Protein AF-A0A436GLD8-F1 (afdb_monomer)

Solvent-accessible surface area (backbone atoms only — not comparable to full-atom values): 5108 Å² total; per-residue (Å²): 116,66,68,62,52,54,41,43,77,73,74,44,90,83,87,86,88,75,96,65,57,84,80,49,54,86,74,52,78,63,44,73,40,69,51,95,94,36,80,79,43,71,76,43,44,56,90,81,52,52,72,71,56,54,47,30,66,61,73,67,54,51,80,64,57,51,51,50,43,65,72,64,72,56,80,89,125

pLDDT: mean 79.69, std 10.84, range [39.06, 92.06]

Structure (mmCIF, N/CA/C/O backbone):
data_AF-A0A436GLD8-F1
#
_entry.id   AF-A0A436GLD8-F1
#
loop_
_atom_site.group_PDB
_atom_site.id
_atom_site.type_symbol
_atom_site.label_atom_id
_atom_site.label_alt_id
_atom_site.label_comp_id
_atom_site.label_asym_id
_atom_site.label_entity_id
_atom_site.label_seq_id
_atom_site.pdbx_PDB_ins_code
_atom_site.Cartn_x
_atom_site.Cartn_y
_atom_site.Cartn_z
_atom_site.occupancy
_atom_site.B_iso_or_equiv
_atom_site.auth_seq_id
_atom_site.auth_comp_id
_atom_site.auth_asym_id
_atom_site.auth_atom_id
_atom_site.pdbx_PDB_model_num
ATOM 1 N N . LEU A 1 1 ? -6.813 12.859 4.273 1.00 66.12 1 LEU A N 1
ATOM 2 C CA . LEU A 1 1 ? -7.763 11.770 3.920 1.00 66.12 1 LEU A CA 1
ATOM 3 C C . LEU A 1 1 ? -8.821 11.524 5.015 1.00 66.12 1 LEU A C 1
ATOM 5 O O . LEU A 1 1 ? -9.211 10.386 5.243 1.00 66.12 1 LEU A O 1
ATOM 9 N N . SER A 1 2 ? -9.314 12.562 5.704 1.00 67.19 2 SER A N 1
ATOM 10 C CA . SER A 1 2 ? -10.348 12.413 6.749 1.00 67.19 2 SER A CA 1
ATOM 11 C C . SER A 1 2 ? -11.664 11.871 6.188 1.00 67.19 2 SER A C 1
ATOM 13 O O . SER A 1 2 ? -12.230 10.957 6.767 1.00 67.19 2 SER A O 1
ATOM 15 N N . PHE A 1 3 ? -12.073 12.345 5.009 1.00 75.19 3 PHE A N 1
ATOM 16 C CA . PHE A 1 3 ? -13.288 11.902 4.317 1.00 75.19 3 PHE A CA 1
ATOM 17 C C . PHE A 1 3 ? -13.352 10.380 4.102 1.00 75.19 3 PHE A C 1
ATOM 19 O O . PHE A 1 3 ? -14.371 9.756 4.366 1.00 75.19 3 PHE A O 1
ATOM 26 N N . VAL A 1 4 ? -12.240 9.772 3.683 1.00 76.12 4 VAL A N 1
ATOM 27 C CA . VAL A 1 4 ? -12.148 8.328 3.400 1.00 76.12 4 VAL A CA 1
ATOM 28 C C . VAL A 1 4 ? -12.314 7.495 4.659 1.00 76.12 4 VAL A C 1
ATOM 30 O O . VAL A 1 4 ? -13.013 6.486 4.647 1.00 76.12 4 VAL A O 1
ATOM 33 N N . ARG A 1 5 ? -11.677 7.942 5.746 1.00 74.81 5 ARG A N 1
ATOM 34 C CA . ARG A 1 5 ? -11.804 7.309 7.058 1.00 74.81 5 ARG A CA 1
ATOM 35 C C . ARG A 1 5 ? -13.234 7.426 7.575 1.00 74.81 5 ARG A C 1
ATOM 37 O O . ARG A 1 5 ? -13.824 6.411 7.899 1.00 74.81 5 ARG A O 1
ATOM 44 N N . SER A 1 6 ? -13.837 8.612 7.519 1.00 79.50 6 SER A N 1
ATOM 45 C CA . SER A 1 6 ? -15.231 8.803 7.941 1.00 79.50 6 SER A CA 1
ATOM 46 C C . SER A 1 6 ? -16.236 7.995 7.105 1.00 79.50 6 SER A C 1
ATOM 48 O O . SER A 1 6 ? -17.209 7.469 7.643 1.00 79.50 6 SER A O 1
ATOM 50 N N . ALA A 1 7 ? -16.010 7.853 5.795 1.00 80.38 7 ALA A N 1
ATOM 51 C CA . ALA A 1 7 ? -16.841 7.010 4.934 1.00 80.38 7 ALA A CA 1
ATOM 52 C C . ALA A 1 7 ? -16.723 5.521 5.311 1.00 80.38 7 ALA A C 1
ATOM 54 O O . ALA A 1 7 ? -17.737 4.839 5.441 1.00 80.38 7 ALA A O 1
ATOM 55 N N . ARG A 1 8 ? -15.505 5.036 5.584 1.00 79.81 8 ARG A N 1
ATOM 56 C CA . ARG A 1 8 ? -15.293 3.685 6.122 1.00 79.81 8 ARG A CA 1
ATOM 57 C C . ARG A 1 8 ? -15.981 3.491 7.472 1.00 79.81 8 ARG A C 1
ATOM 59 O O . ARG A 1 8 ? -16.701 2.514 7.643 1.00 79.81 8 ARG A O 1
ATOM 66 N N . ASP A 1 9 ? -15.768 4.406 8.415 1.00 81.75 9 ASP A N 1
ATOM 67 C CA . ASP A 1 9 ? -16.282 4.300 9.787 1.00 81.75 9 ASP A CA 1
ATOM 68 C C . ASP A 1 9 ? -17.822 4.341 9.830 1.00 81.75 9 ASP A C 1
ATOM 70 O O . ASP A 1 9 ? -18.437 3.821 10.757 1.00 81.75 9 ASP A O 1
ATOM 74 N N . SER A 1 10 ? -18.458 4.905 8.796 1.00 86.62 10 SER A N 1
ATOM 75 C CA . SER A 1 10 ? -19.915 4.886 8.588 1.00 86.62 10 SER A CA 1
ATOM 76 C C . SER A 1 10 ? -20.426 3.664 7.808 1.00 86.62 10 SER A C 1
A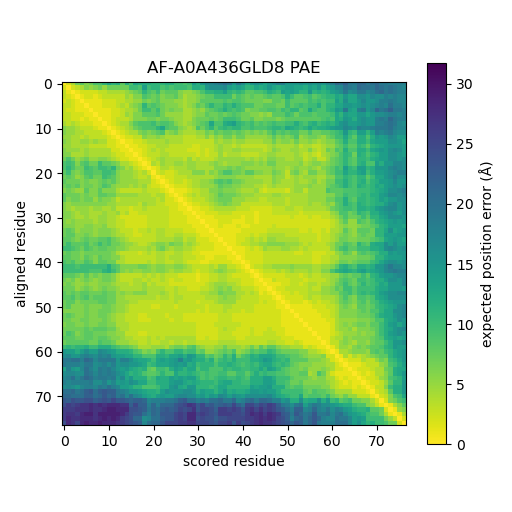TOM 78 O O . SER A 1 10 ? -21.594 3.630 7.426 1.00 86.62 10 SER A O 1
ATOM 80 N N . GLY A 1 11 ? -19.578 2.658 7.570 1.00 86.50 11 GLY A N 1
ATOM 81 C CA . GLY A 1 11 ? -19.952 1.386 6.943 1.00 86.50 11 GLY A CA 1
ATOM 82 C C . GLY A 1 11 ? -19.912 1.374 5.413 1.00 86.50 11 GLY A C 1
ATOM 83 O O . GLY A 1 11 ? -20.361 0.403 4.804 1.00 86.50 11 GLY A O 1
ATOM 84 N N . HIS A 1 12 ? -19.373 2.414 4.770 1.00 85.50 12 HIS A N 1
ATOM 85 C CA . HIS A 1 12 ? -19.260 2.461 3.314 1.00 85.50 12 HIS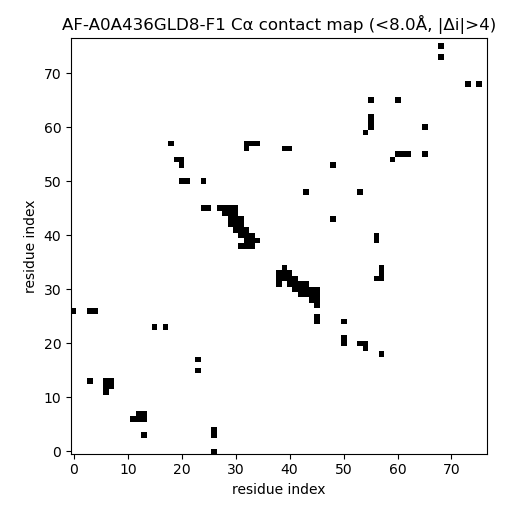 A CA 1
ATOM 86 C C . HIS A 1 12 ? -17.944 1.847 2.834 1.00 85.50 12 HIS A C 1
ATOM 88 O O . HIS A 1 12 ? -16.869 2.096 3.382 1.00 85.50 12 HIS A O 1
ATOM 94 N N . SER A 1 13 ? -18.017 1.076 1.748 1.00 84.56 13 SER A N 1
ATOM 95 C CA . SER A 1 13 ? -16.824 0.631 1.025 1.00 84.56 13 SER A CA 1
ATOM 96 C C . SER A 1 13 ? -16.303 1.746 0.120 1.00 84.56 13 SER A C 1
ATOM 98 O O . SER A 1 13 ? -17.058 2.327 -0.658 1.00 84.56 13 SER A O 1
ATOM 100 N N . CYS A 1 14 ? -15.000 2.017 0.194 1.00 83.38 14 CYS A N 1
ATOM 101 C CA . CYS A 1 14 ? -14.326 3.040 -0.603 1.00 83.38 14 CYS A CA 1
ATOM 102 C C . CYS A 1 14 ? -13.287 2.391 -1.519 1.00 83.38 14 CYS A C 1
ATOM 104 O O . CYS A 1 14 ? -12.425 1.652 -1.045 1.00 83.38 14 CYS A O 1
ATOM 106 N N . ILE A 1 15 ? -13.323 2.713 -2.814 1.00 85.12 15 ILE A N 1
ATOM 107 C CA . ILE A 1 15 ? -12.307 2.282 -3.783 1.00 85.12 15 ILE A CA 1
ATOM 108 C C . ILE A 1 15 ? -11.474 3.497 -4.184 1.00 85.12 15 ILE A C 1
ATOM 110 O O . ILE A 1 15 ? -12.009 4.496 -4.662 1.00 85.12 15 ILE A O 1
ATOM 114 N N . PHE A 1 16 ? -10.159 3.399 -3.991 1.00 84.00 16 PHE A N 1
ATOM 115 C CA . PHE A 1 16 ? -9.192 4.415 -4.398 1.00 84.00 16 PHE A CA 1
ATOM 116 C C . PHE A 1 16 ? -8.425 3.948 -5.628 1.00 84.00 16 PHE A C 1
ATOM 118 O O . PHE A 1 16 ? -7.830 2.874 -5.616 1.00 84.00 16 PHE A O 1
ATOM 125 N N . ILE A 1 17 ? -8.419 4.774 -6.673 1.00 84.75 17 ILE A N 1
ATOM 126 C CA . ILE A 1 17 ? -7.666 4.528 -7.903 1.00 84.75 17 ILE A CA 1
ATOM 127 C C . ILE A 1 17 ? -6.601 5.616 -8.004 1.00 84.75 17 ILE A C 1
ATOM 129 O O . ILE A 1 17 ? -6.921 6.794 -8.152 1.00 84.75 17 ILE A O 1
ATOM 133 N N . ALA A 1 18 ? -5.336 5.227 -7.891 1.00 82.81 18 ALA A N 1
ATOM 134 C CA . ALA A 1 18 ? -4.200 6.132 -7.983 1.00 82.81 18 ALA A CA 1
ATOM 135 C C . ALA A 1 18 ? -3.002 5.414 -8.609 1.00 82.81 18 ALA A C 1
ATOM 137 O O . ALA A 1 18 ? -2.849 4.204 -8.465 1.00 82.81 18 ALA A O 1
ATOM 138 N N . HIS A 1 19 ? -2.141 6.181 -9.276 1.00 79.44 19 HIS A N 1
ATOM 139 C CA . HIS A 1 19 ? -0.850 5.709 -9.785 1.00 79.44 19 HIS A CA 1
ATOM 140 C C . HIS A 1 19 ? 0.306 5.992 -8.807 1.00 79.44 19 HIS A C 1
ATOM 142 O O . HIS A 1 19 ? 1.407 5.493 -9.003 1.00 79.44 19 HIS A O 1
ATOM 148 N N . ASN A 1 20 ? 0.057 6.780 -7.754 1.00 77.25 20 ASN A N 1
ATOM 149 C CA . ASN A 1 20 ? 1.011 7.100 -6.696 1.00 77.25 20 ASN A CA 1
ATOM 150 C C . ASN A 1 20 ? 0.469 6.589 -5.356 1.00 77.25 20 ASN A C 1
ATOM 152 O O . ASN A 1 20 ? -0.610 6.997 -4.912 1.00 77.25 20 ASN A O 1
ATOM 156 N N . ILE A 1 21 ? 1.220 5.689 -4.722 1.00 80.31 21 ILE A N 1
ATOM 157 C CA . ILE A 1 21 ? 0.775 5.002 -3.513 1.00 80.31 21 ILE A CA 1
ATOM 158 C C . ILE A 1 21 ? 1.066 5.805 -2.231 1.00 80.31 21 ILE A C 1
ATOM 160 O O . ILE A 1 21 ? 0.387 5.586 -1.233 1.00 80.31 21 ILE A O 1
ATOM 164 N N . HIS A 1 22 ? 1.990 6.778 -2.240 1.00 80.00 22 HIS A N 1
ATOM 165 C CA . HIS A 1 22 ? 2.479 7.469 -1.034 1.00 80.00 22 HIS A CA 1
ATOM 166 C C . HIS A 1 22 ? 1.367 8.039 -0.149 1.00 80.00 22 HIS A C 1
ATOM 168 O O . HIS A 1 22 ? 1.424 7.932 1.075 1.00 80.00 22 HIS A O 1
ATOM 174 N N . HIS A 1 23 ? 0.339 8.637 -0.754 1.00 73.12 23 HIS A N 1
ATOM 175 C CA . HIS A 1 23 ? -0.75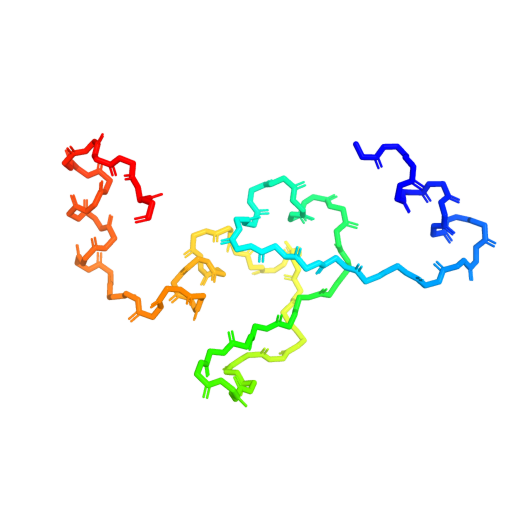2 9.250 0.005 1.00 73.12 23 HIS A CA 1
ATOM 176 C C . HIS A 1 23 ? -1.812 8.235 0.435 1.00 73.12 23 HIS A C 1
ATOM 178 O O . HIS A 1 23 ? -2.404 8.388 1.499 1.00 73.12 23 HIS A O 1
ATOM 184 N N . VAL A 1 24 ? -2.059 7.197 -0.365 1.00 78.56 24 VAL A N 1
ATOM 185 C CA . VAL A 1 24 ? -3.129 6.220 -0.107 1.00 78.56 24 VAL A CA 1
ATOM 186 C C . VAL A 1 24 ? -2.674 5.062 0.780 1.00 78.56 24 VAL A C 1
ATOM 188 O O . VAL A 1 24 ? -3.497 4.475 1.475 1.00 78.56 24 VAL A O 1
ATOM 191 N N . PHE A 1 25 ? -1.371 4.781 0.839 1.00 82.25 25 PHE A N 1
ATOM 192 C CA . PHE A 1 25 ? -0.805 3.654 1.583 1.00 82.25 25 PHE A CA 1
ATOM 193 C C . PHE A 1 25 ? -1.214 3.644 3.064 1.00 82.25 25 PHE A C 1
ATOM 195 O O . PHE A 1 25 ? -1.482 2.593 3.632 1.00 82.25 25 PHE A O 1
ATOM 202 N N . GLN A 1 26 ? -1.333 4.823 3.683 1.00 79.38 26 GLN A N 1
ATOM 203 C CA . GLN A 1 26 ? -1.678 4.961 5.104 1.00 79.38 26 GLN A CA 1
ATOM 204 C C . GLN A 1 26 ? -3.180 4.865 5.417 1.00 79.38 26 GLN A C 1
ATOM 206 O O . GLN A 1 26 ? -3.567 4.923 6.585 1.00 79.38 26 GLN A O 1
ATOM 211 N N . VAL A 1 27 ? -4.045 4.811 4.403 1.00 78.94 27 VAL A N 1
ATOM 212 C CA . VAL A 1 27 ? -5.505 4.761 4.590 1.00 78.94 27 VAL A CA 1
ATOM 213 C C . VAL A 1 27 ? -6.146 3.494 4.079 1.00 78.94 27 VAL A C 1
ATOM 215 O O . VAL A 1 27 ? -7.255 3.209 4.505 1.00 78.94 27 VAL A O 1
ATOM 218 N N . VAL A 1 28 ? -5.516 2.750 3.181 1.00 83.25 28 VAL A N 1
ATOM 219 C CA . VAL A 1 28 ? -6.108 1.542 2.597 1.00 83.25 28 VAL A CA 1
ATOM 220 C C . VAL A 1 28 ? -5.929 0.331 3.515 1.00 83.25 28 VAL A C 1
ATOM 222 O O . VAL A 1 28 ? -4.978 0.273 4.286 1.00 83.25 28 VAL A O 1
ATOM 225 N N . ASP A 1 29 ? -6.852 -0.631 3.441 1.00 85.38 29 ASP A N 1
ATOM 226 C CA . ASP A 1 29 ? -6.730 -1.919 4.155 1.00 85.38 29 ASP A CA 1
ATOM 227 C C . ASP A 1 29 ? -6.172 -3.026 3.262 1.00 85.38 29 ASP A C 1
ATOM 229 O O . ASP A 1 29 ? -5.602 -3.994 3.750 1.00 85.38 29 ASP A O 1
ATOM 233 N N . ARG A 1 30 ? -6.371 -2.883 1.950 1.00 88.19 30 ARG A N 1
ATOM 234 C CA . ARG A 1 30 ? -6.018 -3.859 0.927 1.00 88.19 30 ARG A CA 1
ATOM 235 C C . ARG A 1 30 ? -5.613 -3.119 -0.334 1.00 88.19 30 ARG A C 1
ATOM 237 O O . ARG A 1 30 ? -6.288 -2.166 -0.731 1.00 88.19 30 ARG A O 1
ATOM 244 N N . ILE A 1 31 ? -4.543 -3.572 -0.974 1.00 90.50 31 ILE A N 1
ATOM 245 C CA . ILE A 1 31 ? -4.077 -3.029 -2.249 1.00 90.50 31 ILE A CA 1
ATOM 246 C C . ILE A 1 31 ? -4.182 -4.118 -3.321 1.00 90.50 31 ILE A C 1
ATOM 248 O O . ILE A 1 31 ? -3.793 -5.266 -3.115 1.00 90.50 31 ILE A O 1
ATOM 252 N N . VAL A 1 32 ? -4.715 -3.736 -4.481 1.00 91.00 32 VAL A N 1
ATOM 253 C CA . VAL A 1 32 ? -4.728 -4.548 -5.701 1.00 91.00 32 VAL A CA 1
ATOM 254 C C . VAL A 1 32 ? -3.997 -3.754 -6.771 1.00 91.00 32 VAL A C 1
ATOM 256 O O . VAL A 1 32 ? -4.309 -2.583 -6.991 1.00 91.00 32 VAL A O 1
ATOM 259 N N . VAL A 1 33 ? -3.027 -4.379 -7.433 1.00 90.12 33 VAL A N 1
ATOM 260 C CA . VAL A 1 33 ? -2.239 -3.734 -8.482 1.00 90.12 33 VAL A CA 1
ATOM 261 C C . VAL A 1 33 ? -2.608 -4.324 -9.831 1.00 90.12 33 VAL A C 1
ATOM 263 O O . VAL A 1 33 ? -2.514 -5.532 -10.061 1.00 90.12 33 VAL A O 1
ATOM 266 N N . MET A 1 34 ? -3.002 -3.443 -10.747 1.00 90.25 34 MET A N 1
ATOM 267 C CA . MET A 1 34 ? -3.273 -3.780 -12.137 1.00 90.25 34 MET A CA 1
ATOM 268 C C . MET A 1 34 ? -2.207 -3.178 -13.047 1.00 90.25 34 MET A C 1
ATOM 270 O O . MET A 1 34 ? -1.893 -1.995 -12.950 1.00 90.25 34 MET A O 1
ATOM 274 N N . ARG A 1 35 ? -1.693 -3.978 -13.982 1.00 86.81 35 ARG A N 1
ATOM 275 C CA . ARG A 1 35 ? -0.729 -3.547 -14.997 1.00 86.8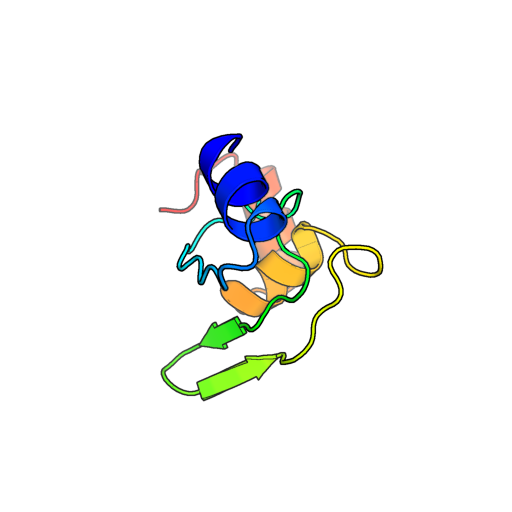1 35 ARG A CA 1
ATOM 276 C C . ARG A 1 35 ? -1.082 -4.166 -16.342 1.00 86.81 35 ARG A C 1
ATOM 278 O O . ARG A 1 35 ? -1.299 -5.371 -16.446 1.00 86.81 35 ARG A O 1
ATOM 285 N N . ARG A 1 36 ? -1.139 -3.333 -17.390 1.00 88.50 36 ARG A N 1
ATOM 286 C CA . ARG A 1 36 ? -1.490 -3.746 -18.768 1.00 88.50 36 ARG A CA 1
ATOM 287 C C . ARG A 1 36 ? -2.800 -4.555 -18.840 1.00 88.50 36 ARG A C 1
ATOM 289 O O . ARG A 1 36 ? -2.868 -5.580 -19.510 1.00 88.50 36 ARG A O 1
ATOM 296 N N . GLY A 1 37 ? -3.823 -4.109 -18.108 1.00 89.88 37 GLY A N 1
ATOM 297 C CA . GLY A 1 37 ? -5.144 -4.749 -18.081 1.00 89.88 37 GLY A CA 1
ATOM 298 C C . GLY A 1 37 ? -5.214 -6.070 -17.308 1.00 89.88 37 GLY A C 1
ATOM 299 O O . GLY A 1 37 ? -6.236 -6.744 -17.365 1.00 89.88 37 GLY A O 1
ATOM 300 N N . LYS A 1 38 ? -4.154 -6.453 -16.587 1.00 89.88 38 LYS A N 1
ATOM 301 C CA . LYS A 1 38 ? -4.109 -7.674 -15.772 1.00 89.88 38 LYS A CA 1
ATOM 302 C C . LYS A 1 38 ? -3.850 -7.335 -14.312 1.00 89.88 38 LYS A C 1
ATOM 304 O O . LYS A 1 38 ? -3.089 -6.415 -14.025 1.00 89.88 38 LYS A O 1
ATOM 309 N N . VAL A 1 39 ? -4.454 -8.092 -13.401 1.00 92.06 39 VAL A N 1
ATOM 310 C CA . VAL A 1 39 ? -4.090 -8.060 -11.979 1.00 92.06 39 VAL A CA 1
ATOM 311 C C . VAL A 1 39 ? -2.730 -8.739 -11.843 1.00 92.06 39 VAL A C 1
ATOM 313 O O . VAL A 1 39 ? -2.577 -9.889 -12.244 1.00 92.06 39 VAL A O 1
ATOM 316 N N . VAL A 1 40 ? -1.735 -7.997 -11.361 1.00 90.69 40 VAL A N 1
ATOM 317 C CA . VAL A 1 40 ? -0.358 -8.494 -11.173 1.00 90.69 40 VAL A CA 1
ATOM 318 C C . VAL A 1 40 ? -0.028 -8.755 -9.711 1.00 90.69 40 VAL A C 1
ATOM 320 O O . VAL A 1 40 ? 0.886 -9.521 -9.428 1.00 90.69 40 VAL A O 1
ATOM 323 N N . ALA A 1 41 ? -0.779 -8.142 -8.800 1.00 88.50 41 ALA A N 1
ATOM 324 C CA . ALA A 1 41 ? -0.770 -8.480 -7.391 1.00 88.50 41 ALA A CA 1
ATOM 325 C C . ALA A 1 41 ? -2.159 -8.240 -6.810 1.00 88.50 41 ALA A C 1
ATOM 327 O O . ALA A 1 41 ? -2.783 -7.203 -7.061 1.00 88.50 41 ALA A O 1
ATOM 328 N N . ASP A 1 42 ? -2.626 -9.198 -6.028 1.00 88.06 42 ASP A N 1
ATOM 329 C CA . ASP A 1 42 ? -3.854 -9.117 -5.266 1.00 88.06 42 ASP A CA 1
ATOM 330 C C . ASP A 1 42 ? -3.557 -9.277 -3.774 1.00 88.06 42 ASP A C 1
ATOM 332 O O . ASP A 1 42 ? -2.578 -9.902 -3.380 1.00 88.06 42 ASP A O 1
ATOM 336 N N . ASP A 1 43 ? -4.403 -8.662 -2.949 1.00 85.94 43 ASP A N 1
ATOM 337 C CA . ASP A 1 43 ? -4.372 -8.823 -1.492 1.00 85.94 43 ASP A CA 1
ATOM 338 C C . ASP A 1 43 ? -3.075 -8.385 -0.789 1.00 85.94 43 ASP A C 1
ATOM 340 O O . ASP A 1 43 ? -2.666 -8.946 0.225 1.00 85.94 43 ASP A O 1
ATOM 344 N N . ILE A 1 44 ? -2.437 -7.327 -1.293 1.00 88.00 44 ILE A N 1
ATOM 345 C CA . ILE A 1 44 ? -1.294 -6.726 -0.605 1.00 88.00 44 ILE A CA 1
ATOM 346 C C . ILE A 1 44 ? -1.785 -6.065 0.692 1.00 88.00 44 ILE A C 1
ATOM 348 O O . ILE A 1 44 ? -2.608 -5.141 0.656 1.00 88.00 44 ILE A O 1
ATOM 352 N N . ASP A 1 45 ? -1.231 -6.514 1.820 1.00 87.94 45 ASP A N 1
ATOM 353 C CA . ASP A 1 45 ? -1.440 -5.928 3.143 1.00 87.94 45 ASP A CA 1
ATOM 354 C C . ASP A 1 45 ? -0.465 -4.750 3.353 1.00 87.94 45 ASP A C 1
ATOM 356 O O . ASP A 1 45 ? 0.745 -4.965 3.505 1.00 87.94 45 ASP A O 1
ATOM 360 N N . PRO A 1 46 ? -0.953 -3.497 3.416 1.00 86.00 46 PRO A N 1
ATOM 361 C CA . PRO A 1 46 ? -0.102 -2.325 3.611 1.00 86.00 46 PRO A CA 1
ATOM 362 C C . PRO A 1 46 ? 0.648 -2.328 4.955 1.00 86.00 46 PRO A C 1
ATOM 364 O O . PRO A 1 46 ? 1.587 -1.556 5.127 1.00 86.00 46 PRO A O 1
ATOM 367 N N . LYS A 1 47 ? 0.287 -3.190 5.916 1.00 85.56 47 LYS A N 1
ATOM 368 C CA . LYS A 1 47 ? 1.021 -3.346 7.185 1.00 85.56 47 LYS A CA 1
ATOM 369 C C . LYS A 1 47 ? 2.222 -4.285 7.080 1.00 85.56 47 LYS A C 1
ATOM 371 O O . LYS A 1 47 ? 3.078 -4.259 7.961 1.00 85.56 47 LYS A O 1
ATOM 376 N N . LYS A 1 48 ? 2.274 -5.130 6.048 1.00 86.62 48 LYS A N 1
ATOM 377 C CA . LYS A 1 48 ? 3.335 -6.135 5.841 1.00 86.62 48 LYS A CA 1
ATOM 378 C C . LYS A 1 48 ? 4.240 -5.820 4.657 1.00 86.62 48 LYS A C 1
ATOM 380 O O . LYS A 1 48 ? 5.274 -6.460 4.499 1.00 86.62 48 LYS A O 1
ATOM 385 N N . THR A 1 49 ? 3.859 -4.847 3.843 1.00 86.81 49 THR A N 1
ATOM 386 C CA . THR A 1 49 ? 4.571 -4.455 2.629 1.00 86.81 49 THR A CA 1
ATOM 387 C C . THR A 1 49 ? 5.132 -3.042 2.781 1.00 86.81 49 THR A C 1
ATOM 389 O O . THR A 1 49 ? 4.676 -2.262 3.613 1.00 86.81 49 THR A O 1
ATOM 392 N N . SER A 1 50 ? 6.149 -2.699 1.993 1.00 87.44 50 SER A N 1
ATOM 393 C CA . SER A 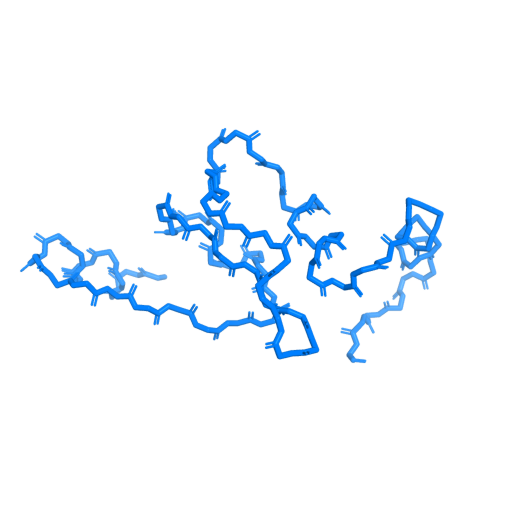1 50 ? 6.690 -1.336 1.932 1.00 87.44 50 SER A CA 1
ATOM 394 C C . SER A 1 50 ? 6.156 -0.568 0.719 1.00 87.44 50 SER A C 1
ATOM 396 O O . SER A 1 50 ? 5.847 -1.156 -0.315 1.00 87.44 50 SER A O 1
ATOM 398 N N . VAL A 1 51 ? 6.104 0.763 0.810 1.00 85.50 51 VAL A N 1
ATOM 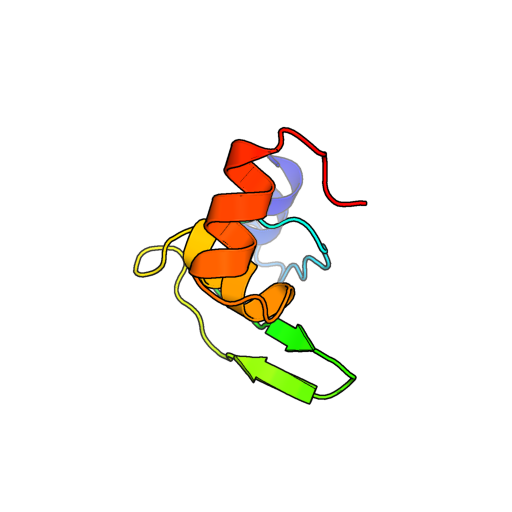399 C CA . VAL A 1 51 ? 5.721 1.647 -0.311 1.00 85.50 51 VAL A CA 1
ATOM 400 C C . VAL A 1 51 ? 6.548 1.350 -1.568 1.00 85.50 51 VAL A C 1
ATOM 402 O O . VAL A 1 51 ? 5.979 1.125 -2.632 1.00 85.50 51 VAL A O 1
ATOM 405 N N . ALA A 1 52 ? 7.871 1.239 -1.417 1.00 85.00 52 ALA A N 1
ATOM 406 C CA . ALA A 1 52 ? 8.792 0.954 -2.517 1.00 85.00 52 ALA A CA 1
ATOM 407 C C . ALA A 1 52 ? 8.519 -0.401 -3.197 1.00 85.00 52 ALA A C 1
ATOM 409 O O . ALA A 1 52 ? 8.757 -0.572 -4.390 1.00 85.00 52 ALA A O 1
ATOM 410 N N . GLU A 1 53 ? 8.024 -1.386 -2.448 1.00 85.38 53 GLU A N 1
ATOM 411 C CA . GLU A 1 53 ? 7.651 -2.690 -2.995 1.00 85.38 53 GLU A CA 1
ATOM 412 C C . GLU A 1 53 ? 6.366 -2.634 -3.808 1.00 85.38 53 GLU A C 1
ATOM 414 O O . GLU A 1 53 ? 6.303 -3.197 -4.898 1.00 85.38 53 GLU A O 1
ATOM 419 N N . VAL A 1 54 ? 5.367 -1.890 -3.339 1.00 87.31 54 VAL A N 1
ATOM 420 C CA . VAL A 1 54 ? 4.155 -1.664 -4.131 1.00 87.31 54 VAL A CA 1
ATOM 421 C C . VAL A 1 54 ? 4.481 -0.860 -5.394 1.00 87.31 54 VAL A C 1
ATOM 423 O O . VAL A 1 54 ? 3.990 -1.186 -6.472 1.00 87.31 54 VAL A O 1
ATOM 426 N N . GLU A 1 55 ? 5.367 0.133 -5.304 1.00 86.56 55 GLU A N 1
ATOM 427 C CA . GLU A 1 55 ? 5.838 0.913 -6.456 1.00 86.56 55 GLU A CA 1
ATOM 428 C C . GLU A 1 55 ? 6.580 0.066 -7.490 1.00 86.56 55 GLU A C 1
ATOM 430 O O . GLU A 1 55 ? 6.345 0.233 -8.690 1.00 86.56 55 GLU A O 1
ATOM 435 N N . ARG A 1 56 ? 7.404 -0.897 -7.051 1.00 85.94 56 ARG A N 1
ATOM 436 C CA . ARG A 1 56 ? 8.002 -1.911 -7.940 1.00 85.94 56 ARG A CA 1
ATOM 437 C C . ARG A 1 56 ? 6.941 -2.644 -8.741 1.00 85.94 56 ARG A C 1
ATOM 439 O O . ARG A 1 56 ? 7.079 -2.795 -9.950 1.00 85.94 56 ARG A O 1
ATOM 446 N N . ILE A 1 57 ? 5.875 -3.083 -8.083 1.00 87.56 57 ILE A N 1
ATOM 447 C CA . ILE A 1 57 ? 4.813 -3.862 -8.725 1.00 87.56 57 ILE A CA 1
ATOM 448 C C . ILE A 1 57 ? 4.004 -2.981 -9.694 1.00 87.56 57 ILE A C 1
ATOM 450 O O . ILE A 1 57 ? 3.676 -3.422 -10.798 1.00 87.56 57 ILE A O 1
ATOM 454 N N . ILE A 1 58 ? 3.721 -1.728 -9.318 1.00 86.94 58 ILE A N 1
ATOM 455 C CA . ILE A 1 58 ? 2.987 -0.759 -10.150 1.00 86.94 58 ILE A CA 1
ATOM 456 C C . ILE A 1 58 ? 3.779 -0.418 -11.422 1.00 86.94 58 ILE A C 1
ATOM 458 O O . ILE A 1 58 ? 3.253 -0.518 -12.534 1.00 86.94 58 ILE A O 1
ATOM 462 N N . THR A 1 59 ? 5.047 -0.032 -11.273 1.00 85.25 59 THR A N 1
ATOM 463 C CA . THR A 1 59 ? 5.906 0.400 -12.390 1.00 85.25 59 THR A CA 1
ATOM 464 C C . THR A 1 59 ? 6.403 -0.792 -13.218 1.00 85.25 59 THR A C 1
ATOM 466 O O . THR A 1 59 ? 6.499 -0.734 -14.451 1.00 85.25 59 THR A O 1
ATOM 469 N N . GLY A 1 60 ? 6.642 -1.925 -12.558 1.00 83.62 60 GLY A N 1
ATOM 470 C CA . GLY A 1 60 ? 7.325 -3.085 -13.118 1.00 83.62 60 GLY A CA 1
ATOM 471 C C . GLY A 1 60 ? 8.821 -2.850 -13.341 1.00 83.62 60 GLY A C 1
ATOM 472 O O . GLY A 1 60 ? 9.380 -3.494 -14.226 1.00 83.62 60 GLY A O 1
ATOM 473 N N . MET A 1 61 ? 9.426 -1.911 -12.605 1.00 80.44 61 MET A N 1
ATOM 474 C CA . MET A 1 61 ? 10.862 -1.610 -12.642 1.00 80.44 61 MET A CA 1
ATOM 475 C C . MET A 1 61 ? 11.665 -2.574 -11.757 1.00 80.44 61 MET A C 1
ATOM 477 O O . MET A 1 61 ? 11.200 -3.013 -10.704 1.00 80.44 61 MET A O 1
ATOM 481 N N . SER A 1 62 ? 12.889 -2.882 -12.180 1.00 74.38 62 SER A N 1
ATOM 482 C CA . SER A 1 62 ? 13.880 -3.645 -11.417 1.00 74.38 62 SER A CA 1
ATOM 483 C C . SER A 1 62 ? 14.544 -2.809 -10.314 1.00 74.38 62 SER A C 1
ATOM 485 O O . SER A 1 62 ? 14.574 -1.579 -10.364 1.00 74.38 62 SER A O 1
ATOM 487 N N . ASP A 1 63 ? 15.164 -3.479 -9.335 1.00 69.94 63 ASP A N 1
ATOM 488 C CA . ASP A 1 63 ? 15.893 -2.821 -8.236 1.00 69.94 63 ASP A CA 1
ATOM 489 C C . ASP A 1 63 ? 17.009 -1.888 -8.716 1.00 69.94 63 ASP A C 1
ATOM 491 O O . ASP A 1 63 ? 17.414 -0.981 -7.988 1.00 69.94 63 ASP A O 1
ATOM 495 N N . LYS A 1 64 ? 17.560 -2.142 -9.907 1.00 73.00 64 LYS A N 1
ATOM 496 C CA . LYS A 1 64 ? 18.554 -1.266 -10.523 1.00 73.00 64 LYS A CA 1
ATOM 497 C C . LYS A 1 64 ? 17.887 0.004 -11.053 1.00 73.00 64 LYS A C 1
ATOM 499 O O . LYS A 1 64 ? 18.305 1.090 -10.686 1.00 73.00 64 LYS A O 1
ATOM 504 N N . GLU A 1 65 ? 16.807 -0.133 -11.819 1.00 74.06 65 GLU A N 1
ATOM 505 C CA . GLU A 1 65 ? 16.069 0.998 -12.402 1.00 74.06 65 GLU A CA 1
ATOM 506 C C . GLU A 1 65 ? 15.487 1.936 -11.337 1.00 74.06 65 GLU A C 1
ATOM 508 O O . GLU A 1 65 ? 15.494 3.148 -11.520 1.00 74.06 65 GLU A O 1
ATOM 513 N N . ILE A 1 66 ? 15.041 1.400 -10.196 1.00 70.75 66 ILE A N 1
ATOM 514 C CA . ILE A 1 66 ? 14.563 2.226 -9.077 1.00 70.75 66 ILE A CA 1
ATOM 515 C C . ILE A 1 66 ? 15.708 2.968 -8.397 1.00 70.75 66 ILE A C 1
ATOM 517 O O . ILE A 1 66 ? 15.568 4.147 -8.083 1.00 70.75 66 ILE A O 1
ATOM 521 N N . ARG A 1 67 ? 16.844 2.299 -8.168 1.00 70.62 67 ARG A N 1
ATOM 522 C CA . ARG A 1 67 ? 18.033 2.957 -7.609 1.00 70.62 67 ARG A CA 1
ATOM 523 C C . ARG A 1 67 ? 18.525 4.070 -8.524 1.00 70.62 67 ARG A C 1
ATOM 525 O O . ARG A 1 67 ? 18.816 5.151 -8.024 1.00 70.62 67 ARG A O 1
ATOM 532 N N . ASP A 1 68 ? 18.548 3.820 -9.827 1.00 74.50 68 ASP A N 1
ATOM 533 C CA . ASP A 1 68 ? 18.951 4.796 -10.837 1.00 74.50 68 ASP A CA 1
ATOM 534 C C . ASP A 1 68 ? 17.956 5.975 -10.883 1.00 74.50 68 ASP A C 1
ATOM 536 O O . ASP A 1 68 ? 18.374 7.126 -10.851 1.00 74.50 68 ASP A O 1
ATOM 540 N N . ALA A 1 69 ? 16.640 5.724 -10.826 1.00 67.81 69 ALA A N 1
ATOM 541 C CA . ALA A 1 69 ? 15.621 6.780 -10.786 1.00 67.81 69 ALA A CA 1
ATOM 542 C C . ALA A 1 69 ? 15.689 7.655 -9.518 1.00 67.81 69 ALA A C 1
ATOM 544 O O . ALA A 1 69 ? 15.502 8.870 -9.592 1.00 67.81 69 ALA A O 1
ATOM 545 N N . ILE A 1 70 ? 15.978 7.053 -8.357 1.00 67.50 70 ILE A N 1
ATOM 546 C CA . ILE A 1 70 ? 16.178 7.782 -7.094 1.00 67.50 70 ILE A CA 1
ATOM 547 C C . ILE A 1 70 ? 17.486 8.585 -7.139 1.00 67.50 70 ILE A C 1
ATOM 549 O O . ILE A 1 70 ? 17.520 9.722 -6.670 1.00 67.50 70 ILE A O 1
ATOM 553 N N . ALA A 1 71 ? 18.552 8.011 -7.704 1.00 68.06 71 ALA A N 1
ATOM 554 C CA . ALA A 1 71 ? 19.859 8.652 -7.816 1.00 68.06 71 ALA A CA 1
ATOM 555 C C . ALA A 1 71 ? 19.865 9.831 -8.805 1.00 68.06 71 ALA A C 1
ATOM 557 O O . ALA A 1 71 ? 20.530 10.831 -8.545 1.00 68.06 71 ALA A O 1
ATOM 558 N N . ASP A 1 72 ? 19.092 9.746 -9.890 1.00 63.50 72 ASP A N 1
ATO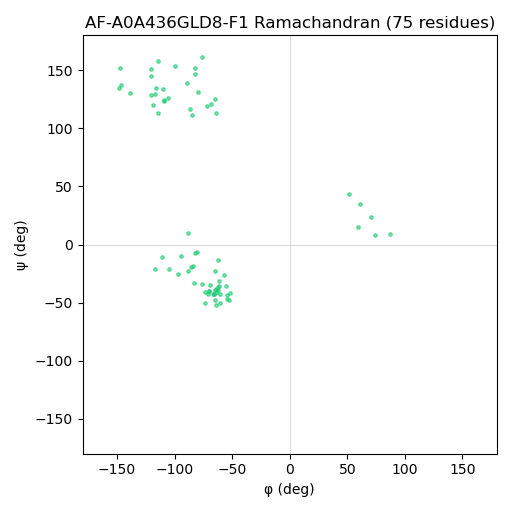M 559 C CA . ASP A 1 72 ? 19.021 10.786 -10.924 1.00 63.50 72 ASP A CA 1
ATOM 560 C C . ASP A 1 72 ? 18.109 11.971 -10.557 1.00 63.50 72 ASP A C 1
ATOM 562 O O . ASP A 1 72 ? 18.051 12.954 -11.299 1.00 63.50 72 ASP A O 1
ATOM 566 N N . GLY A 1 73 ? 17.376 11.917 -9.435 1.00 56.84 73 GLY A N 1
ATOM 567 C CA . GLY A 1 73 ? 16.516 13.018 -8.975 1.00 56.84 73 GLY A CA 1
ATOM 568 C C . GLY A 1 73 ? 15.419 13.430 -9.967 1.00 56.84 73 GLY A C 1
ATOM 569 O O . GLY A 1 73 ? 14.836 14.509 -9.840 1.00 56.84 73 GLY A O 1
ATOM 570 N N . LYS A 1 74 ? 15.136 12.600 -10.977 1.00 51.16 74 LYS A N 1
ATOM 571 C CA . LYS A 1 74 ? 14.149 12.892 -12.014 1.00 51.16 74 LYS A CA 1
ATOM 572 C C . LYS A 1 74 ? 12.775 12.435 -11.528 1.00 51.16 74 LYS A C 1
ATOM 574 O O . LYS A 1 74 ? 12.589 11.236 -11.320 1.00 51.16 74 LYS A O 1
ATOM 579 N N . PRO A 1 75 ? 11.801 13.344 -11.348 1.00 42.72 75 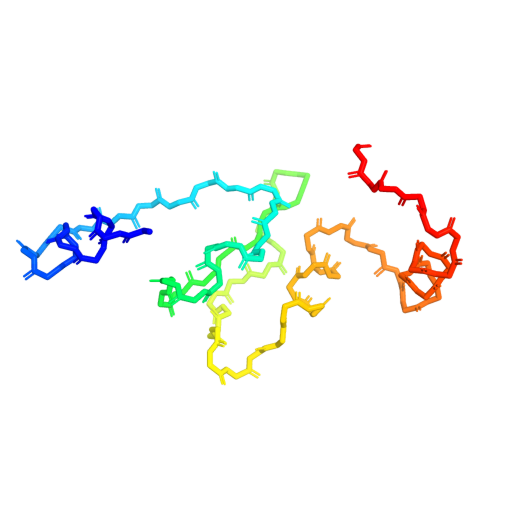PRO A N 1
ATOM 580 C CA . PRO A 1 75 ? 10.460 12.931 -10.982 1.00 42.72 75 PRO A CA 1
ATOM 581 C C . PRO A 1 75 ? 9.878 12.107 -12.130 1.00 42.72 75 PRO A C 1
ATOM 583 O O . PRO A 1 75 ? 9.856 12.545 -13.282 1.00 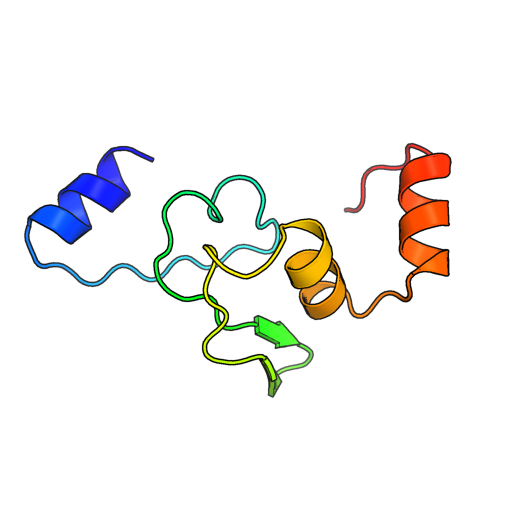42.72 75 PRO A O 1
ATOM 586 N N . SER A 1 76 ? 9.427 10.902 -11.802 1.00 52.25 76 SER A N 1
ATOM 587 C CA . SER A 1 76 ? 8.616 10.069 -12.676 1.00 52.25 76 SER A CA 1
ATOM 588 C C . SER A 1 76 ? 7.280 10.777 -12.939 1.00 52.25 76 SER A C 1
ATOM 590 O O . SER A 1 76 ? 6.479 11.002 -12.028 1.00 52.25 76 SER A O 1
ATOM 592 N N . HIS A 1 77 ? 7.069 11.177 -14.191 1.00 39.06 77 HIS A N 1
ATOM 593 C CA . HIS A 1 77 ? 5.764 11.475 -14.782 1.00 39.06 77 HIS A CA 1
ATOM 594 C C . HIS A 1 77 ? 5.525 10.473 -15.906 1.00 39.06 77 HIS A C 1
ATOM 596 O O . HIS A 1 77 ? 6.465 10.282 -16.713 1.00 39.06 77 HIS A O 1
#

Nearest PDB structures (foldseek):
  6xjh-assembly1_D  TM=7.587E-01  e=3.993E+00  Staphylococcus aureus
  3t8t-assembly1_A-2  TM=2.680E-01  e=3.487E+00  Staphylococcus aureus subsp. aureus Mu50
  7ob9-assembly1_M  TM=2.281E-01  e=6.415E+00  Homo sapiens

Radius of gyration: 14.12 Å; Cα contacts (8 Å, |Δi|>4): 61; chains: 1; bounding box: 40×22×29 Å

Secondary structure (DSSP, 8-state):
-HHHHHHHHTT-------S--TTTTTT-S-EEEEETTEEEEEEE-TTTS-HHHHHHHHH---HHHHHHHHHTT----

Mean predicted aligned error: 7.98 Å

Foldseek 3Di:
DVVLVVCVVVPHDDDDDDLQCVVVLVPDQWDWEDDPNDTQDGGDGSVVDDSVRVNCSNVVDDPVVVVVCVVVVDDDD

Sequence (77 aa):
LSFVRSARDSGHSCIFIAHNIHHVFQVVDRIVVMRRGKVVADDIDPKKTSVAEVERIITGMSDKEIRDAIADGKPSH